Protein AF-X1VPE3-F1 (afdb_monomer_lite)

Foldseek 3Di:
DADAFAFDPVLLVVLLVVLVPDDDDPVLQVVLQVVLVVVCVRYVDDSSSSSSLLVQLQVVLCVVVVHHPVCLVVDDPVVVVVSVVSSVVSSVVVVVVRGD

Radius of gyration: 13.87 Å; chains: 1; bounding box: 35×26×34 Å

Structure (mmCIF, N/CA/C/O backbone):
data_AF-X1VPE3-F1
#
_entry.id   AF-X1VPE3-F1
#
loop_
_atom_site.group_PDB
_atom_site.id
_atom_site.type_symbol
_atom_site.label_atom_id
_atom_site.label_alt_id
_atom_site.label_comp_id
_atom_site.label_asym_id
_atom_site.label_entity_id
_atom_site.label_seq_id
_atom_site.pdbx_PDB_ins_code
_atom_site.Cartn_x
_atom_site.Cartn_y
_atom_site.Cartn_z
_atom_site.occupancy
_atom_site.B_iso_or_equiv
_atom_site.auth_seq_id
_atom_site.auth_comp_id
_atom_site.auth_asym_id
_atom_site.auth_atom_id
_atom_site.pdbx_PDB_model_num
ATOM 1 N N . MET A 1 1 ? 3.963 -14.770 17.189 1.00 39.03 1 MET A N 1
ATOM 2 C CA . MET A 1 1 ? 3.304 -13.828 18.118 1.00 39.03 1 MET A CA 1
ATOM 3 C C . MET A 1 1 ? 2.565 -12.808 17.276 1.00 39.03 1 MET A C 1
ATOM 5 O O . MET A 1 1 ? 3.209 -11.972 16.659 1.00 39.03 1 MET A O 1
ATOM 9 N N . THR A 1 2 ? 1.246 -12.923 17.169 1.00 45.84 2 THR A N 1
ATOM 10 C CA . THR A 1 2 ? 0.403 -11.915 16.519 1.00 45.84 2 THR A CA 1
ATOM 11 C C . THR A 1 2 ? 0.211 -10.769 17.505 1.00 45.84 2 THR A C 1
ATOM 13 O O . THR A 1 2 ? -0.361 -10.957 18.576 1.00 45.84 2 THR A O 1
ATOM 16 N N . TYR A 1 3 ? 0.736 -9.590 17.180 1.00 52.50 3 TYR A N 1
ATOM 17 C CA . TYR A 1 3 ? 0.485 -8.390 17.971 1.00 52.50 3 TYR A CA 1
ATOM 18 C C . TYR A 1 3 ? -0.948 -7.926 17.690 1.00 52.50 3 TYR A C 1
ATOM 20 O O . TYR A 1 3 ? -1.266 -7.546 16.563 1.00 52.50 3 TYR A O 1
ATOM 28 N N . ALA A 1 4 ? -1.819 -7.992 18.698 1.00 60.25 4 ALA A N 1
ATOM 29 C CA . ALA A 1 4 ? -3.153 -7.411 18.620 1.00 60.25 4 ALA A CA 1
ATOM 30 C C . ALA A 1 4 ? -3.019 -5.889 18.767 1.00 60.25 4 ALA A C 1
ATOM 32 O O . ALA A 1 4 ? -2.759 -5.376 19.853 1.00 60.25 4 ALA A O 1
ATOM 33 N N . LEU A 1 5 ? -3.110 -5.179 17.646 1.00 68.19 5 LEU A N 1
ATOM 34 C CA . LEU A 1 5 ? -3.126 -3.720 17.616 1.00 68.19 5 LEU A CA 1
ATOM 35 C C . LEU A 1 5 ? -4.561 -3.228 17.858 1.00 68.19 5 LEU A C 1
ATOM 37 O O . LEU A 1 5 ? -5.501 -3.733 17.242 1.00 68.19 5 LEU A O 1
ATOM 41 N N . ASN A 1 6 ? -4.731 -2.236 18.736 1.00 76.75 6 ASN A N 1
AT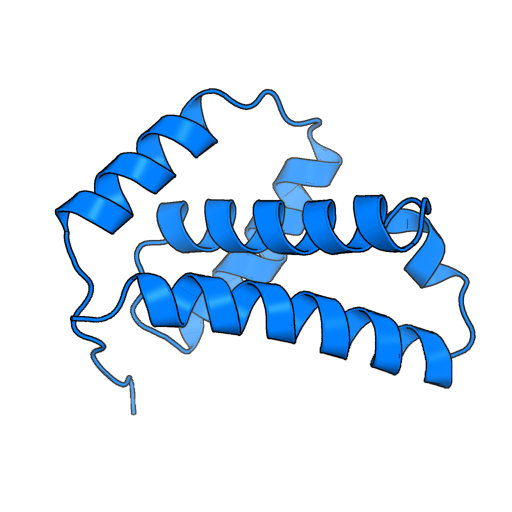OM 42 C CA . ASN A 1 6 ? -6.027 -1.602 18.982 1.00 76.75 6 ASN A CA 1
ATOM 43 C C . ASN A 1 6 ? -6.294 -0.535 17.918 1.00 76.75 6 ASN A C 1
ATOM 45 O O . ASN A 1 6 ? -5.773 0.579 17.991 1.00 76.75 6 ASN A O 1
ATOM 49 N N . PHE A 1 7 ? -7.104 -0.891 16.924 1.00 78.50 7 PHE A N 1
ATOM 50 C CA . PHE A 1 7 ? -7.520 0.031 15.872 1.00 78.50 7 PHE A CA 1
ATOM 51 C C . PHE A 1 7 ? -8.783 0.801 16.245 1.00 78.50 7 PHE A C 1
ATOM 53 O O . PHE A 1 7 ? -9.749 0.218 16.747 1.00 78.50 7 PHE A O 1
ATOM 60 N N . ASN A 1 8 ? -8.804 2.086 15.895 1.00 83.31 8 ASN A N 1
ATOM 61 C CA . ASN A 1 8 ? -10.005 2.901 15.945 1.00 83.31 8 ASN A CA 1
ATOM 62 C C . ASN A 1 8 ? -11.012 2.393 14.897 1.00 83.31 8 ASN A C 1
ATOM 64 O O . ASN A 1 8 ? -10.772 2.450 13.687 1.00 83.31 8 ASN A O 1
ATOM 68 N N . LYS A 1 9 ? -12.152 1.876 15.365 1.00 83.50 9 LYS A N 1
ATOM 69 C CA . LYS A 1 9 ? -13.178 1.270 14.504 1.00 83.50 9 LYS A CA 1
ATOM 70 C C . LYS A 1 9 ? -13.799 2.261 13.522 1.00 83.50 9 LYS A C 1
ATOM 72 O O . LYS A 1 9 ? -14.095 1.865 12.393 1.00 83.50 9 LYS A O 1
ATOM 77 N N . ASP A 1 10 ? -13.972 3.516 13.917 1.00 84.81 10 ASP A N 1
ATOM 78 C CA . ASP A 1 10 ? -14.625 4.526 13.082 1.00 84.81 10 ASP A CA 1
ATOM 79 C C . ASP A 1 10 ? -13.710 4.940 11.927 1.00 84.81 10 ASP A C 1
ATOM 81 O O . ASP A 1 10 ? -14.137 4.987 10.771 1.00 84.81 10 ASP A O 1
ATOM 85 N N . GLU A 1 11 ? -12.418 5.128 12.210 1.00 83.94 11 GLU A N 1
ATOM 86 C CA . GLU A 1 11 ? -11.419 5.420 11.178 1.00 83.94 11 GLU A CA 1
ATOM 87 C C . GLU A 1 11 ? -11.260 4.265 10.189 1.00 83.94 11 GLU A C 1
ATOM 89 O O . GLU A 1 11 ? -11.245 4.477 8.973 1.00 83.94 11 GLU A O 1
ATOM 94 N N . ILE A 1 12 ? -11.204 3.029 10.693 1.00 84.12 12 ILE A N 1
ATOM 95 C CA . ILE A 1 12 ? -11.161 1.832 9.851 1.00 84.12 12 ILE A CA 1
ATOM 96 C C . ILE A 1 12 ? -12.387 1.773 8.937 1.00 84.12 12 ILE A C 1
ATOM 98 O O . ILE A 1 12 ? -12.243 1.542 7.737 1.00 84.12 12 ILE A O 1
ATOM 102 N N . THR A 1 13 ? -13.581 2.005 9.483 1.00 85.06 13 THR A N 1
ATOM 103 C CA . THR A 1 13 ? -14.839 1.939 8.728 1.00 85.06 13 THR A CA 1
ATOM 104 C C . THR A 1 13 ? -14.891 3.002 7.633 1.00 85.06 13 THR A C 1
ATOM 106 O O . THR A 1 13 ? -15.213 2.690 6.486 1.00 85.06 13 THR A O 1
ATOM 109 N N . SER A 1 14 ? -14.505 4.238 7.949 1.00 85.25 14 SER A N 1
ATOM 110 C CA . SER A 1 14 ? -14.444 5.337 6.980 1.00 85.25 14 SER A CA 1
ATOM 111 C C . SER A 1 14 ? -13.539 4.994 5.788 1.00 85.25 14 SER A C 1
ATOM 113 O O . SER A 1 14 ? -13.948 5.049 4.627 1.00 85.25 14 SER A O 1
ATOM 115 N N . ILE A 1 15 ? -12.335 4.493 6.071 1.00 83.88 15 ILE A N 1
ATOM 116 C CA . ILE A 1 15 ? -11.341 4.141 5.049 1.00 83.88 15 ILE A CA 1
ATOM 117 C C . ILE A 1 15 ? -11.799 2.976 4.161 1.00 83.88 15 ILE A C 1
ATOM 119 O O . ILE A 1 15 ? -11.448 2.909 2.977 1.00 83.88 15 ILE A O 1
ATOM 123 N N . GLN A 1 16 ? -12.560 2.041 4.726 1.00 83.31 16 GLN A N 1
ATOM 124 C CA . GLN A 1 16 ? -13.148 0.928 3.986 1.00 83.31 16 GLN A CA 1
ATOM 125 C C . GLN A 1 16 ? -14.226 1.396 3.002 1.00 83.31 16 GLN A C 1
ATOM 127 O O . GLN A 1 16 ? -14.244 0.929 1.861 1.00 83.31 16 GLN A O 1
ATOM 132 N N . ILE A 1 17 ? -15.082 2.335 3.419 1.00 84.25 17 ILE A N 1
ATOM 133 C CA . ILE A 1 17 ? -16.117 2.935 2.565 1.00 84.25 17 ILE A CA 1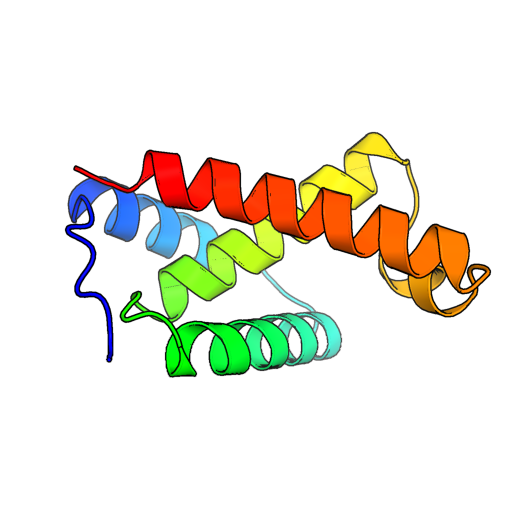
ATOM 134 C C . ILE A 1 17 ? -15.475 3.668 1.385 1.00 84.25 17 ILE A C 1
ATOM 136 O O . ILE A 1 17 ? -15.905 3.484 0.245 1.00 84.25 17 ILE A O 1
ATOM 140 N N . ASP A 1 18 ? -14.422 4.447 1.636 1.00 82.94 18 ASP A N 1
ATOM 141 C CA . ASP A 1 18 ? -13.708 5.164 0.578 1.00 82.94 18 ASP A CA 1
ATOM 142 C C . ASP A 1 18 ? -13.092 4.207 -0.443 1.00 82.94 18 ASP A C 1
ATOM 144 O O . ASP A 1 18 ? -13.237 4.403 -1.648 1.00 82.94 18 ASP A O 1
ATOM 148 N N . TYR A 1 19 ? -12.459 3.126 0.022 1.00 83.50 19 TYR A N 1
ATOM 149 C CA . TYR A 1 19 ? -11.866 2.126 -0.865 1.00 83.50 19 TYR A CA 1
ATOM 150 C C . TYR A 1 19 ? -12.907 1.407 -1.731 1.00 83.50 19 TYR A C 1
ATOM 152 O O . TYR A 1 19 ? -12.651 1.147 -2.906 1.00 83.50 19 TYR A O 1
ATOM 160 N N . ALA A 1 20 ? -14.090 1.114 -1.181 1.00 82.88 20 ALA A N 1
ATOM 161 C CA . ALA A 1 20 ? -15.164 0.431 -1.903 1.00 82.88 20 ALA A CA 1
ATOM 162 C C . ALA A 1 20 ? -15.699 1.227 -3.108 1.00 82.88 20 ALA A C 1
ATOM 164 O O . ALA A 1 20 ? -16.309 0.647 -4.002 1.00 82.88 20 ALA A O 1
ATOM 165 N N . ARG A 1 21 ? -15.462 2.543 -3.151 1.00 85.38 21 ARG A N 1
ATOM 166 C CA . ARG A 1 21 ? -15.895 3.432 -4.241 1.00 85.38 21 ARG A CA 1
ATOM 167 C C . ARG A 1 21 ? -14.902 3.502 -5.404 1.00 85.38 21 ARG A C 1
ATOM 169 O O . ARG A 1 21 ? -15.185 4.157 -6.405 1.00 85.38 21 ARG A O 1
ATOM 176 N N . ILE A 1 22 ? -13.737 2.869 -5.282 1.00 83.75 22 ILE A N 1
ATOM 177 C CA . ILE A 1 22 ? -12.662 2.965 -6.271 1.00 83.75 22 ILE A CA 1
ATOM 178 C C . ILE A 1 22 ? -12.801 1.850 -7.307 1.00 83.75 22 ILE A C 1
ATOM 180 O O . ILE A 1 22 ? -12.809 0.665 -6.975 1.00 83.75 22 ILE A O 1
ATOM 184 N N . ASN A 1 23 ? -12.837 2.231 -8.584 1.00 85.88 23 ASN A N 1
ATOM 185 C CA . ASN A 1 23 ? -12.820 1.285 -9.696 1.00 85.88 23 ASN A CA 1
ATOM 186 C C . ASN A 1 23 ? -11.378 0.920 -10.064 1.00 85.88 23 ASN A C 1
ATOM 188 O O . ASN A 1 23 ? -10.650 1.718 -10.654 1.00 85.88 23 ASN A O 1
ATOM 192 N N . PHE A 1 24 ? -10.976 -0.305 -9.726 1.00 82.81 24 PHE A N 1
ATOM 193 C CA . PHE A 1 24 ? -9.654 -0.843 -10.043 1.00 82.81 24 PHE A CA 1
ATOM 194 C C . PHE A 1 24 ? -9.652 -1.623 -11.353 1.00 82.81 24 PHE A C 1
ATOM 196 O O . PHE A 1 24 ? -10.585 -2.373 -11.646 1.00 82.81 24 PHE A O 1
ATOM 203 N N . LYS A 1 25 ? -8.539 -1.547 -12.086 1.00 86.25 25 LYS A N 1
ATOM 204 C CA . LYS A 1 25 ? -8.241 -2.549 -13.114 1.00 86.25 25 LYS A CA 1
ATOM 205 C C . LYS A 1 25 ? -7.934 -3.907 -12.457 1.00 86.25 25 LYS A C 1
ATOM 207 O O . LYS A 1 25 ? -7.401 -3.929 -11.339 1.00 86.25 25 LYS A O 1
ATOM 212 N N . PRO A 1 26 ? -8.210 -5.042 -13.124 1.00 84.94 26 PRO A N 1
ATOM 213 C CA . PRO A 1 26 ? -7.969 -6.372 -12.559 1.00 84.94 26 PRO A CA 1
ATOM 214 C C . PRO A 1 26 ? -6.530 -6.591 -12.070 1.00 84.94 26 PRO A C 1
ATOM 216 O O . PRO A 1 26 ? -6.315 -7.187 -11.013 1.00 84.94 26 PRO A O 1
ATOM 219 N N . GLU A 1 27 ? -5.537 -6.069 -12.791 1.00 81.12 27 GLU A N 1
ATOM 220 C CA . GLU A 1 27 ? -4.121 -6.226 -12.447 1.00 81.12 27 GLU A CA 1
ATOM 221 C C . GLU A 1 27 ? -3.759 -5.444 -11.178 1.00 81.12 27 GLU A C 1
ATOM 223 O O . GLU A 1 27 ? -3.042 -5.951 -10.312 1.00 81.12 27 GLU A O 1
ATOM 228 N N . GLN A 1 28 ? -4.312 -4.236 -11.028 1.00 81.69 28 GLN A N 1
ATOM 229 C CA . GLN A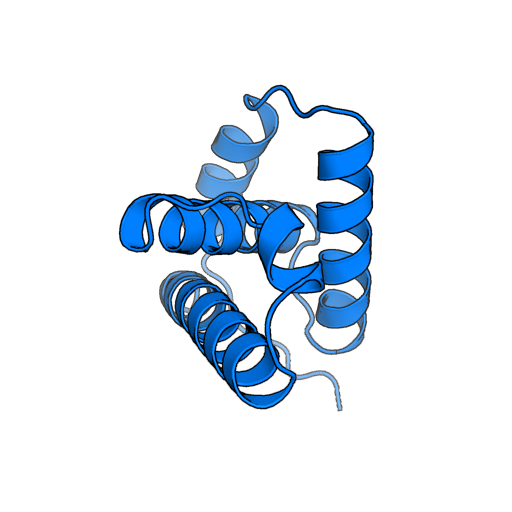 1 28 ? -4.137 -3.410 -9.829 1.00 81.69 28 GLN A CA 1
ATOM 230 C C . GLN A 1 28 ? -4.743 -4.102 -8.609 1.00 81.69 28 GLN A C 1
ATOM 232 O O . GLN A 1 28 ? -4.111 -4.184 -7.556 1.00 81.69 28 GLN A O 1
ATOM 237 N N . LEU A 1 29 ? -5.946 -4.661 -8.764 1.00 86.88 29 LEU A N 1
ATOM 238 C CA . LEU A 1 29 ? -6.618 -5.386 -7.694 1.00 86.88 29 LEU A CA 1
ATOM 239 C C . LEU A 1 29 ? -5.826 -6.630 -7.269 1.00 86.88 29 LEU A C 1
ATOM 241 O O . LEU A 1 29 ? -5.713 -6.903 -6.074 1.00 86.88 29 LEU A O 1
ATOM 245 N N . LYS A 1 30 ? -5.243 -7.363 -8.227 1.00 87.25 30 LYS A N 1
ATOM 246 C CA . LYS A 1 30 ? -4.394 -8.531 -7.949 1.00 87.25 30 LYS A CA 1
ATOM 247 C C . LYS A 1 30 ? -3.151 -8.146 -7.143 1.00 87.25 30 LYS A C 1
ATOM 249 O O . LYS A 1 30 ? -2.849 -8.811 -6.154 1.00 87.25 30 LYS A O 1
ATOM 254 N N . LEU A 1 31 ? -2.470 -7.064 -7.526 1.00 84.94 31 LEU A N 1
ATOM 255 C CA . LEU A 1 31 ? -1.300 -6.554 -6.805 1.00 84.94 31 LEU A CA 1
ATOM 256 C C . LEU A 1 31 ? -1.656 -6.129 -5.374 1.00 84.94 31 LEU A C 1
ATOM 258 O O . LEU A 1 31 ? -1.000 -6.554 -4.423 1.00 84.94 31 LEU A O 1
ATOM 262 N N . ILE A 1 32 ? -2.717 -5.327 -5.220 1.00 87.06 32 ILE A N 1
ATOM 263 C CA . ILE A 1 32 ? -3.175 -4.841 -3.912 1.00 87.06 32 ILE A CA 1
ATOM 264 C C . ILE A 1 32 ? -3.510 -6.022 -2.999 1.00 87.06 32 ILE A C 1
ATOM 266 O O . ILE A 1 32 ? -3.054 -6.053 -1.856 1.00 87.06 32 ILE A O 1
ATOM 270 N N . ARG A 1 33 ? -4.254 -7.015 -3.503 1.00 88.38 33 ARG A N 1
ATOM 271 C CA . ARG A 1 33 ? -4.592 -8.229 -2.746 1.00 88.38 33 ARG A CA 1
ATOM 272 C C . ARG A 1 33 ? -3.347 -9.005 -2.327 1.00 88.38 33 ARG A C 1
ATOM 274 O O . ARG A 1 33 ? -3.237 -9.330 -1.155 1.00 88.38 33 ARG A O 1
ATOM 281 N N . GLY A 1 34 ? -2.394 -9.228 -3.235 1.00 86.75 34 GLY A N 1
ATOM 282 C CA . GLY A 1 34 ? -1.163 -9.964 -2.925 1.00 86.75 34 GLY A CA 1
ATOM 283 C C . GLY A 1 34 ? -0.353 -9.332 -1.789 1.00 86.75 34 GLY A C 1
ATOM 284 O O . GLY A 1 34 ? 0.020 -10.017 -0.842 1.00 86.75 34 GLY A O 1
ATOM 285 N N . ILE A 1 35 ? -0.140 -8.013 -1.837 1.00 85.06 35 ILE A N 1
ATOM 286 C CA . ILE A 1 35 ? 0.568 -7.285 -0.769 1.00 85.06 35 ILE A CA 1
ATOM 287 C C . ILE A 1 35 ? -0.227 -7.327 0.542 1.00 85.06 35 ILE A C 1
ATOM 289 O O . ILE A 1 35 ? 0.345 -7.519 1.612 1.00 85.06 35 ILE A O 1
ATOM 293 N N . THR A 1 36 ? -1.545 -7.147 0.458 1.00 87.38 36 THR A N 1
ATOM 294 C CA . THR A 1 36 ? -2.432 -7.143 1.626 1.00 87.38 36 THR A CA 1
ATOM 295 C C . THR A 1 36 ? -2.390 -8.481 2.356 1.00 87.38 36 THR A C 1
ATOM 297 O O . THR A 1 36 ? -2.184 -8.489 3.566 1.00 87.38 36 THR A O 1
ATOM 300 N N . SER A 1 37 ? -2.534 -9.601 1.640 1.00 87.88 37 SER A N 1
ATOM 301 C CA . SER A 1 37 ? -2.514 -10.940 2.238 1.00 87.88 37 SER A CA 1
ATOM 302 C C . SER A 1 37 ? -1.211 -11.198 2.997 1.00 87.88 37 SER A C 1
ATOM 304 O O . SER A 1 37 ? -1.264 -11.574 4.163 1.00 87.88 37 SER A O 1
ATOM 306 N N . LEU A 1 38 ? -0.060 -10.870 2.397 1.00 86.94 38 LEU A N 1
ATOM 307 C CA . LEU A 1 38 ? 1.253 -11.029 3.038 1.00 86.94 38 LEU A CA 1
ATOM 308 C C . LEU A 1 38 ? 1.378 -10.247 4.354 1.00 86.94 38 LEU A C 1
ATOM 310 O O . LEU A 1 38 ? 2.021 -10.706 5.294 1.00 86.94 38 LEU A O 1
ATOM 314 N N . ILE A 1 39 ? 0.786 -9.053 4.433 1.00 84.50 39 ILE A N 1
ATOM 315 C CA . ILE A 1 39 ? 0.849 -8.223 5.643 1.00 84.50 39 ILE A CA 1
ATOM 316 C C . ILE A 1 39 ? -0.158 -8.706 6.691 1.00 84.50 39 ILE A C 1
ATOM 318 O O . ILE A 1 39 ? 0.183 -8.785 7.871 1.00 84.50 39 ILE A O 1
ATOM 322 N N . CYS A 1 40 ? -1.379 -9.050 6.278 1.00 86.50 40 CYS A N 1
ATOM 323 C CA . CYS A 1 40 ? -2.429 -9.539 7.174 1.00 86.50 40 CYS A CA 1
ATOM 324 C C . CYS A 1 40 ? -2.088 -10.898 7.812 1.00 86.50 40 CYS A C 1
ATOM 326 O O . CYS A 1 40 ? -2.574 -11.187 8.901 1.00 86.50 40 CYS A O 1
ATOM 328 N N . GLU A 1 41 ? -1.218 -11.704 7.195 1.00 87.38 41 GLU A N 1
ATOM 329 C CA . GLU A 1 41 ? -0.642 -12.904 7.826 1.00 87.38 41 GLU A CA 1
ATOM 330 C C . GLU A 1 41 ? 0.224 -12.577 9.054 1.00 87.38 41 GLU A C 1
ATOM 332 O O . GLU A 1 41 ? 0.337 -13.385 9.975 1.00 87.38 41 GLU A O 1
ATOM 337 N N . GLN A 1 42 ? 0.839 -11.393 9.082 1.00 83.19 42 GLN A N 1
ATOM 338 C CA . GLN A 1 42 ? 1.778 -10.979 10.128 1.00 83.19 42 GLN A CA 1
ATOM 339 C C . GLN A 1 42 ? 1.131 -10.062 11.170 1.00 83.19 42 GLN A C 1
ATOM 341 O O . GLN A 1 42 ? 1.545 -10.035 12.332 1.00 83.19 42 GLN A O 1
ATOM 346 N N . ILE A 1 43 ? 0.127 -9.285 10.759 1.00 79.12 43 ILE A N 1
ATOM 347 C CA . ILE A 1 43 ? -0.514 -8.262 11.581 1.00 79.12 43 ILE A CA 1
ATOM 348 C C . ILE A 1 43 ? -2.028 -8.442 11.512 1.00 79.12 43 ILE A C 1
ATOM 350 O O . ILE A 1 43 ? -2.616 -8.415 10.433 1.00 79.12 43 ILE A O 1
ATOM 354 N N . ALA A 1 44 ? -2.669 -8.556 12.676 1.00 82.00 44 ALA A N 1
ATOM 355 C CA . ALA A 1 44 ? -4.120 -8.653 12.790 1.00 82.00 44 ALA A CA 1
ATOM 356 C C . ALA A 1 44 ? -4.788 -7.299 12.472 1.00 82.00 44 ALA A C 1
ATOM 358 O O . ALA A 1 44 ? -5.136 -6.532 13.365 1.00 82.00 44 ALA A O 1
ATOM 359 N N . ILE A 1 45 ? -4.930 -7.002 11.179 1.00 81.56 45 ILE A N 1
ATOM 360 C CA . ILE A 1 45 ? -5.597 -5.821 10.618 1.00 81.56 45 ILE A CA 1
ATOM 361 C C . ILE A 1 45 ? -6.753 -6.284 9.725 1.00 81.56 45 ILE A C 1
ATOM 363 O O . ILE A 1 45 ? -6.571 -7.233 8.956 1.00 81.56 45 ILE A O 1
ATOM 367 N N . PRO A 1 46 ? -7.915 -5.602 9.744 1.00 85.44 46 PRO A N 1
ATOM 368 C CA . PRO A 1 46 ? -8.983 -5.855 8.784 1.00 85.44 46 PRO A CA 1
ATOM 369 C C . PRO A 1 46 ? -8.484 -5.744 7.339 1.00 85.44 46 PRO A C 1
ATOM 371 O O . PRO A 1 46 ? -7.990 -4.696 6.919 1.00 85.44 46 PRO A O 1
ATOM 374 N N . GLU A 1 47 ? -8.661 -6.808 6.557 1.00 86.38 47 GLU A N 1
ATOM 375 C CA . GLU A 1 47 ? -8.088 -6.926 5.211 1.00 86.38 47 GLU A CA 1
ATOM 376 C C . GLU A 1 47 ? -8.440 -5.730 4.311 1.00 86.38 47 GLU A C 1
ATOM 378 O O . GLU A 1 47 ? -7.592 -5.198 3.602 1.00 86.38 47 GLU A O 1
ATOM 383 N N . LEU A 1 48 ? -9.679 -5.240 4.381 1.00 85.12 48 LEU A N 1
ATOM 384 C CA . LEU A 1 48 ? -10.131 -4.108 3.574 1.00 85.12 48 LEU A CA 1
ATOM 385 C C . LEU A 1 48 ? -9.421 -2.789 3.938 1.00 85.12 48 LEU A C 1
ATOM 387 O O . LEU A 1 48 ? -9.109 -1.994 3.051 1.00 85.12 48 LEU A O 1
ATOM 391 N N . ALA A 1 49 ? -9.094 -2.579 5.218 1.00 85.12 49 ALA A N 1
ATOM 392 C CA . ALA A 1 49 ? -8.306 -1.425 5.652 1.00 85.12 49 ALA A CA 1
ATOM 393 C C . ALA A 1 49 ? -6.855 -1.520 5.161 1.00 85.12 49 ALA A C 1
ATOM 395 O O . ALA A 1 49 ? -6.269 -0.520 4.731 1.00 85.12 49 ALA A O 1
ATOM 396 N N . MET A 1 50 ? -6.293 -2.731 5.149 1.00 90.62 50 MET A N 1
ATOM 397 C CA . MET A 1 50 ? -4.968 -2.969 4.587 1.00 90.62 50 MET A CA 1
ATOM 398 C C . MET A 1 50 ? -4.964 -2.763 3.065 1.00 90.62 50 MET A C 1
ATOM 400 O O . MET A 1 50 ? -4.099 -2.050 2.569 1.00 90.62 50 MET A O 1
ATOM 404 N N . ARG A 1 51 ? -5.982 -3.235 2.330 1.00 89.69 51 ARG A N 1
ATOM 405 C CA . ARG A 1 51 ? -6.120 -2.976 0.882 1.00 89.69 51 ARG A CA 1
ATOM 406 C C . ARG A 1 51 ? -6.161 -1.481 0.571 1.00 89.69 51 ARG A C 1
ATOM 408 O O . ARG A 1 51 ? -5.463 -1.024 -0.335 1.00 89.69 51 ARG A O 1
ATOM 415 N N . SER A 1 52 ? -6.924 -0.715 1.353 1.00 88.50 52 SER A N 1
ATOM 416 C CA . SER A 1 52 ? -6.977 0.745 1.227 1.00 88.50 52 SER A CA 1
ATOM 417 C C . SER A 1 52 ? -5.624 1.397 1.506 1.00 88.50 52 SER A C 1
ATOM 419 O O . SER A 1 52 ? -5.167 2.254 0.751 1.00 88.50 52 SER A O 1
ATOM 421 N N . THR A 1 53 ? -4.923 0.936 2.542 1.00 92.06 53 THR A N 1
ATOM 422 C CA . THR A 1 53 ? -3.593 1.443 2.895 1.00 92.06 53 THR A CA 1
ATOM 423 C C . THR A 1 53 ? -2.553 1.118 1.822 1.00 92.06 53 THR A C 1
ATOM 425 O O . THR A 1 53 ? -1.760 1.986 1.453 1.00 92.06 53 THR A O 1
ATOM 428 N N . THR A 1 54 ? -2.568 -0.095 1.269 1.00 92.00 54 THR A N 1
ATOM 429 C CA . THR A 1 54 ? -1.703 -0.488 0.153 1.00 92.00 54 THR A CA 1
ATOM 430 C C . THR A 1 54 ? -1.954 0.393 -1.063 1.00 92.00 54 THR A C 1
ATOM 432 O O . THR A 1 54 ? -1.000 0.922 -1.632 1.00 92.00 54 THR A O 1
ATOM 435 N N . TRP A 1 55 ? -3.220 0.606 -1.431 1.00 91.81 55 TRP A N 1
ATOM 436 C CA . TRP A 1 55 ? -3.567 1.486 -2.544 1.00 91.81 55 TRP A CA 1
ATOM 437 C C . TRP A 1 55 ? -3.087 2.922 -2.323 1.00 91.81 55 TRP A C 1
ATOM 439 O O . TRP A 1 55 ? -2.389 3.473 -3.171 1.00 91.81 55 TRP A O 1
ATOM 449 N N . PHE A 1 56 ? -3.398 3.497 -1.159 1.00 93.44 56 PHE A N 1
ATOM 450 C CA . PHE A 1 56 ? -2.955 4.837 -0.779 1.00 93.44 56 PHE A CA 1
ATOM 451 C C . PHE A 1 56 ? -1.437 4.988 -0.903 1.00 93.44 56 PHE A C 1
ATOM 453 O O . PHE A 1 56 ? -0.955 5.933 -1.513 1.00 93.44 56 PHE A O 1
ATOM 460 N N . SER A 1 57 ? -0.678 4.026 -0.379 1.00 94.62 57 SER A N 1
ATOM 461 C CA . SER A 1 57 ? 0.788 4.083 -0.377 1.00 94.62 57 SER A CA 1
ATOM 462 C C . SER A 1 57 ? 1.379 4.061 -1.785 1.00 94.62 57 SER A C 1
ATOM 464 O O . SER A 1 57 ? 2.346 4.771 -2.060 1.00 94.62 57 SER A O 1
ATOM 466 N N . LEU A 1 58 ? 0.798 3.251 -2.676 1.00 92.75 58 LEU A N 1
ATOM 467 C CA . LEU A 1 58 ? 1.189 3.207 -4.084 1.00 92.75 58 LEU A CA 1
ATOM 468 C C . LEU A 1 58 ? 0.859 4.532 -4.778 1.00 92.75 58 LEU A C 1
ATOM 470 O O . LEU A 1 58 ? 1.691 5.055 -5.513 1.00 92.75 58 LEU A O 1
ATOM 474 N N . ASN A 1 59 ? -0.317 5.105 -4.521 1.00 93.06 59 ASN A N 1
ATOM 475 C CA . ASN A 1 59 ? -0.710 6.390 -5.097 1.00 93.06 59 ASN A CA 1
ATOM 476 C C . ASN A 1 59 ? 0.158 7.556 -4.643 1.00 93.06 59 ASN A C 1
ATOM 478 O O . ASN A 1 59 ? 0.644 8.292 -5.495 1.00 93.06 59 ASN A O 1
ATOM 482 N N . GLU A 1 60 ? 0.395 7.701 -3.341 1.00 95.19 60 GLU A N 1
ATOM 483 C CA . GLU A 1 60 ? 1.245 8.768 -2.801 1.00 95.19 60 GLU A CA 1
ATOM 484 C C . GLU A 1 60 ? 2.645 8.726 -3.414 1.00 95.19 60 GLU A C 1
ATOM 486 O O . GLU A 1 60 ? 3.203 9.755 -3.795 1.00 95.19 60 GLU A O 1
ATOM 491 N N . TRP A 1 61 ? 3.205 7.523 -3.567 1.00 96.38 61 TRP A N 1
ATOM 492 C CA . TRP A 1 61 ? 4.499 7.360 -4.213 1.00 96.38 61 TRP A CA 1
ATOM 493 C C . TRP A 1 61 ? 4.458 7.777 -5.689 1.00 96.38 61 TRP A C 1
ATOM 495 O O . TRP A 1 61 ? 5.303 8.563 -6.116 1.00 96.38 61 TRP A O 1
ATOM 505 N N . GLN A 1 62 ? 3.459 7.320 -6.451 1.00 95.00 62 GLN A N 1
ATOM 506 C CA . GLN A 1 62 ? 3.319 7.681 -7.867 1.00 95.00 62 GLN A CA 1
ATOM 507 C C . GLN A 1 62 ? 3.131 9.189 -8.061 1.00 95.00 62 GLN A C 1
ATOM 509 O O . GLN A 1 62 ? 3.747 9.770 -8.949 1.00 95.00 62 GLN A O 1
ATOM 514 N N . MET A 1 63 ? 2.329 9.838 -7.211 1.00 95.44 63 MET A N 1
ATOM 515 C CA . MET A 1 63 ? 2.110 11.286 -7.251 1.00 95.44 63 MET A CA 1
ATOM 516 C C . MET A 1 63 ? 3.383 12.064 -6.917 1.00 95.44 63 MET A C 1
ATOM 518 O O . MET A 1 63 ? 3.704 13.035 -7.595 1.00 95.44 63 MET A O 1
ATOM 522 N N . LYS A 1 64 ? 4.133 11.628 -5.897 1.00 96.81 64 LYS A N 1
ATOM 523 C CA . LYS A 1 64 ? 5.375 12.288 -5.475 1.00 96.81 64 LYS A CA 1
ATOM 524 C C . LYS A 1 64 ? 6.479 12.200 -6.530 1.00 96.81 64 LYS A C 1
ATOM 526 O O . LYS A 1 64 ? 7.230 13.156 -6.696 1.00 96.81 64 LYS A O 1
ATOM 531 N N . HIS A 1 65 ? 6.601 11.058 -7.203 1.00 95.31 65 HIS A N 1
ATOM 532 C CA . HIS A 1 65 ? 7.669 10.809 -8.179 1.00 95.31 6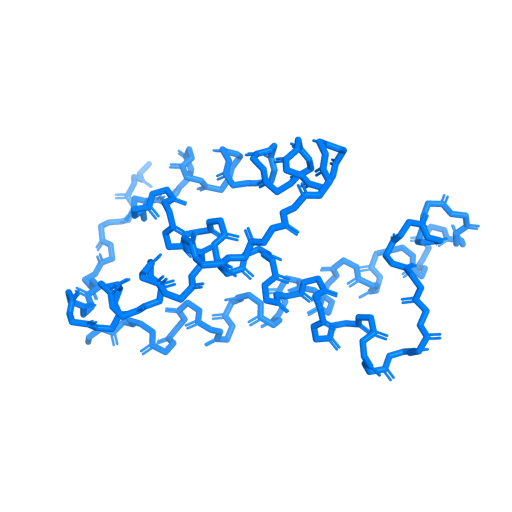5 HIS A CA 1
ATOM 533 C C . HIS A 1 65 ? 7.240 11.062 -9.628 1.00 95.31 65 HIS A C 1
ATOM 535 O O . HIS A 1 65 ? 8.086 11.040 -10.514 1.00 95.31 65 HIS A O 1
ATOM 541 N N . ASN A 1 66 ? 5.951 11.327 -9.867 1.00 94.19 66 ASN A N 1
ATOM 542 C CA . ASN A 1 66 ? 5.346 11.473 -11.194 1.00 94.19 66 ASN A CA 1
ATOM 543 C C . ASN A 1 66 ? 5.675 10.298 -12.137 1.00 94.19 66 ASN A C 1
ATOM 545 O O . ASN A 1 66 ? 5.963 10.480 -13.318 1.00 94.19 66 ASN A O 1
ATOM 549 N N . VAL A 1 67 ? 5.672 9.084 -11.583 1.00 92.81 67 VAL A N 1
ATOM 550 C CA . VAL A 1 67 ? 6.076 7.843 -12.256 1.00 92.81 67 VAL A CA 1
ATOM 551 C C . VAL A 1 67 ? 5.095 6.735 -11.890 1.00 92.81 67 VAL A C 1
ATOM 553 O O . VAL A 1 67 ? 4.641 6.651 -10.750 1.00 92.81 67 VAL A O 1
ATOM 556 N N . SER A 1 68 ? 4.776 5.860 -12.845 1.00 90.75 68 SER A N 1
ATOM 557 C CA . SER A 1 68 ? 3.939 4.682 -12.598 1.00 90.75 68 SER A CA 1
ATOM 558 C C . SER A 1 68 ? 4.650 3.677 -11.691 1.00 90.75 68 SER A C 1
ATOM 560 O O . SER A 1 68 ? 5.811 3.335 -11.908 1.00 90.75 68 SER A O 1
ATOM 562 N N . ALA A 1 69 ? 3.938 3.106 -10.717 1.00 87.44 69 ALA A N 1
ATOM 563 C CA . ALA A 1 69 ? 4.494 2.075 -9.836 1.00 87.44 69 ALA A CA 1
ATOM 564 C C . ALA A 1 69 ? 4.948 0.822 -10.613 1.00 87.44 69 ALA A C 1
ATOM 566 O O . ALA A 1 69 ? 5.813 0.084 -10.144 1.00 87.44 69 ALA A O 1
ATOM 567 N N . ALA A 1 70 ? 4.405 0.594 -11.815 1.00 88.12 70 ALA A N 1
ATOM 568 C CA . ALA A 1 70 ? 4.843 -0.488 -12.695 1.00 88.12 70 ALA A CA 1
ATOM 569 C C . ALA A 1 70 ? 6.290 -0.302 -13.189 1.00 88.12 70 ALA A C 1
ATOM 571 O O . ALA A 1 70 ? 6.991 -1.286 -13.414 1.00 88.12 70 ALA A O 1
ATOM 572 N N . GLU A 1 71 ? 6.767 0.940 -13.312 1.00 89.69 71 GLU A N 1
ATOM 573 C CA . GLU A 1 71 ? 8.118 1.238 -13.801 1.00 89.69 71 GLU A CA 1
ATOM 574 C C . GLU A 1 71 ? 9.208 0.908 -12.779 1.00 89.69 71 GLU A C 1
ATOM 576 O O . GLU A 1 71 ? 10.351 0.664 -13.166 1.00 89.69 71 GLU A O 1
ATOM 581 N N . ILE A 1 72 ? 8.853 0.773 -11.493 1.00 91.50 72 ILE A N 1
ATOM 582 C CA . ILE A 1 72 ? 9.776 0.327 -10.438 1.00 91.50 72 ILE A CA 1
ATOM 583 C C . ILE A 1 72 ? 10.427 -1.008 -10.826 1.00 91.50 72 ILE A C 1
ATOM 585 O O . ILE A 1 72 ? 11.601 -1.235 -10.533 1.00 91.50 72 ILE A O 1
ATOM 589 N N . ALA A 1 73 ? 9.711 -1.889 -11.535 1.00 89.12 73 ALA A N 1
ATOM 590 C CA . ALA A 1 73 ? 10.240 -3.171 -12.001 1.00 89.12 73 ALA A CA 1
ATOM 591 C C . ALA A 1 73 ? 11.481 -3.030 -12.905 1.00 89.12 73 ALA A C 1
ATOM 593 O O . ALA A 1 73 ? 12.307 -3.944 -12.943 1.00 89.12 73 ALA A O 1
ATOM 594 N N . ASN A 1 74 ? 11.658 -1.879 -13.553 1.00 94.56 74 ASN A N 1
ATOM 595 C CA . ASN A 1 74 ? 12.767 -1.596 -14.462 1.00 94.56 74 ASN A CA 1
ATOM 596 C C . ASN A 1 74 ? 13.916 -0.828 -13.792 1.00 94.56 74 ASN A C 1
ATOM 598 O O . ASN A 1 74 ? 14.974 -0.667 -14.392 1.00 94.56 74 ASN A O 1
ATOM 602 N N . PHE A 1 75 ? 13.745 -0.372 -12.548 1.00 94.12 75 PHE A N 1
ATOM 603 C CA . PHE A 1 75 ? 14.789 0.366 -11.838 1.00 94.12 75 PHE A CA 1
ATOM 604 C C . PHE A 1 75 ? 15.97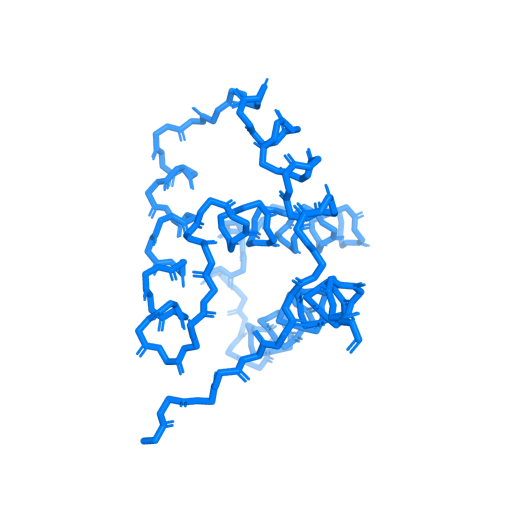8 -0.535 -11.453 1.00 94.12 75 PHE A C 1
ATOM 606 O O . PHE A 1 75 ? 15.811 -1.749 -11.251 1.00 94.12 75 PHE A O 1
ATOM 613 N N . PRO A 1 76 ? 17.179 0.046 -11.267 1.00 96.75 76 PRO A N 1
ATOM 614 C CA . PRO A 1 76 ? 18.281 -0.631 -10.595 1.00 96.75 76 PRO A CA 1
ATOM 615 C C . PRO A 1 76 ? 17.856 -1.153 -9.217 1.00 96.75 76 PRO A C 1
ATOM 617 O O . PRO A 1 76 ? 17.007 -0.562 -8.545 1.00 96.75 76 PRO A O 1
ATOM 620 N N . ILE A 1 77 ? 18.465 -2.250 -8.758 1.00 94.00 77 ILE A N 1
ATOM 621 C CA . ILE A 1 77 ? 18.079 -2.899 -7.492 1.00 94.00 77 ILE A CA 1
ATOM 622 C C . ILE A 1 77 ? 18.139 -1.948 -6.287 1.00 94.00 77 ILE A C 1
ATOM 624 O O . ILE A 1 77 ? 17.259 -1.981 -5.429 1.00 94.00 77 ILE A O 1
ATOM 628 N N . SER A 1 78 ? 19.124 -1.047 -6.249 1.00 96.00 78 SER A N 1
ATOM 629 C CA . SER A 1 78 ? 19.246 -0.027 -5.205 1.00 96.00 78 SER A CA 1
ATOM 630 C C . SER A 1 78 ? 18.034 0.898 -5.154 1.00 96.00 78 SER A C 1
ATOM 632 O O . SER A 1 78 ? 17.546 1.221 -4.073 1.00 96.00 78 SER A O 1
ATOM 634 N N . ASP A 1 79 ? 17.525 1.305 -6.313 1.00 95.44 79 ASP A N 1
ATOM 635 C CA . ASP A 1 79 ? 16.431 2.268 -6.407 1.00 95.44 79 ASP A CA 1
ATOM 636 C C . ASP A 1 79 ? 15.070 1.591 -6.253 1.00 95.44 79 ASP A C 1
ATOM 638 O O . ASP A 1 79 ? 14.177 2.167 -5.634 1.00 95.44 79 ASP A O 1
ATOM 642 N N . LYS A 1 80 ? 14.948 0.317 -6.654 1.00 94.56 80 LYS A N 1
ATOM 643 C CA . LYS A 1 80 ? 13.825 -0.546 -6.254 1.00 94.56 80 LYS A CA 1
ATOM 644 C C . LYS A 1 80 ? 13.667 -0.565 -4.739 1.00 94.56 80 LYS A C 1
ATOM 646 O O . LYS A 1 80 ? 12.587 -0.283 -4.227 1.00 94.56 80 LYS A O 1
ATOM 651 N N . LEU A 1 81 ? 14.747 -0.858 -4.011 1.00 93.88 81 LEU A N 1
ATOM 652 C CA . LEU A 1 81 ? 14.718 -0.928 -2.548 1.00 93.88 81 LEU A CA 1
ATOM 653 C C . LEU A 1 81 ? 14.356 0.421 -1.912 1.00 93.88 81 LEU A C 1
ATOM 655 O O . LEU A 1 81 ? 13.589 0.452 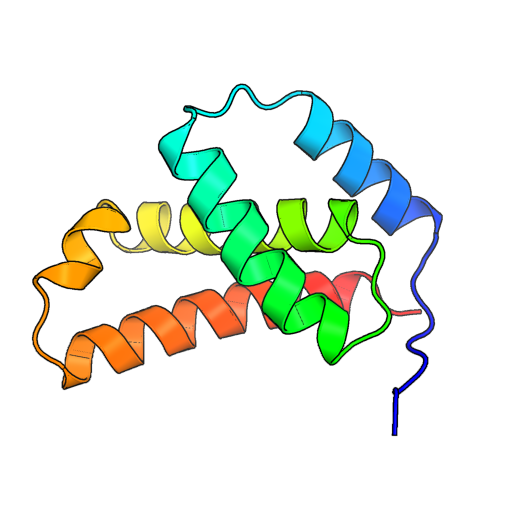-0.948 1.00 93.88 81 LEU A O 1
ATOM 659 N N . LYS A 1 82 ? 14.851 1.539 -2.461 1.00 95.69 82 LYS A N 1
ATOM 660 C CA . LYS A 1 82 ? 14.457 2.885 -2.011 1.00 95.69 82 LYS A CA 1
ATOM 661 C C . LYS A 1 82 ? 12.966 3.143 -2.237 1.00 95.69 82 LYS A C 1
ATOM 663 O O . LYS A 1 82 ? 12.291 3.566 -1.301 1.00 95.69 82 LYS A O 1
ATOM 668 N N . ALA A 1 83 ? 12.448 2.842 -3.429 1.00 94.94 83 ALA A N 1
ATOM 669 C CA . ALA A 1 83 ? 11.035 3.018 -3.758 1.00 94.94 83 ALA A CA 1
ATOM 670 C C . ALA A 1 83 ? 10.135 2.191 -2.828 1.00 94.94 83 ALA A C 1
ATOM 672 O O . ALA A 1 83 ? 9.227 2.738 -2.202 1.00 94.94 83 ALA A O 1
ATOM 673 N N . PHE A 1 84 ? 10.443 0.903 -2.635 1.00 92.25 84 PHE A N 1
ATOM 674 C CA . PHE A 1 84 ? 9.703 0.045 -1.705 1.00 92.25 84 PHE A CA 1
ATOM 675 C C . PHE A 1 84 ? 9.753 0.556 -0.264 1.00 92.25 84 PHE A C 1
ATOM 677 O O . PHE A 1 84 ? 8.736 0.531 0.428 1.00 92.25 84 PHE A O 1
ATOM 684 N N . LYS A 1 85 ? 10.905 1.063 0.192 1.00 94.88 85 LYS A N 1
ATOM 685 C CA . LYS A 1 85 ? 11.035 1.652 1.530 1.00 94.88 85 LYS A CA 1
ATOM 686 C C . LYS A 1 85 ? 10.158 2.895 1.691 1.00 94.88 85 LYS A C 1
ATOM 688 O O . LYS A 1 85 ? 9.535 3.058 2.738 1.00 94.88 85 LYS A O 1
ATOM 693 N N . GLU A 1 86 ? 10.086 3.761 0.681 1.00 96.31 86 GLU A N 1
ATOM 694 C CA . GLU A 1 86 ? 9.192 4.926 0.704 1.00 96.31 86 GLU A CA 1
ATOM 695 C C . GLU A 1 86 ? 7.716 4.518 0.728 1.00 96.31 86 GLU A C 1
ATOM 697 O O . GLU A 1 86 ? 6.985 4.974 1.608 1.00 96.31 86 GLU A O 1
ATOM 702 N N . ILE A 1 87 ? 7.299 3.609 -0.160 1.00 94.69 87 ILE A N 1
ATOM 703 C CA . ILE A 1 87 ? 5.927 3.076 -0.205 1.00 94.69 87 ILE A CA 1
ATOM 704 C C . ILE A 1 87 ? 5.546 2.481 1.155 1.00 94.69 87 ILE A C 1
ATOM 706 O O . ILE A 1 87 ? 4.503 2.811 1.720 1.00 94.69 87 ILE A O 1
ATOM 710 N N . PHE A 1 88 ? 6.419 1.654 1.732 1.00 91.88 88 PHE A N 1
ATOM 711 C CA . PHE A 1 88 ? 6.184 1.061 3.044 1.00 91.88 88 PHE A CA 1
ATOM 712 C C . PHE A 1 88 ? 6.059 2.120 4.147 1.00 91.88 88 PHE A C 1
ATOM 714 O O . PHE A 1 88 ? 5.206 2.004 5.027 1.00 91.88 88 PHE A O 1
ATOM 721 N N . ASN A 1 89 ? 6.868 3.181 4.100 1.00 94.94 89 ASN A N 1
ATOM 722 C CA . ASN A 1 89 ? 6.790 4.272 5.069 1.00 94.94 89 ASN A CA 1
ATOM 723 C C . ASN A 1 89 ? 5.474 5.058 4.970 1.00 94.94 89 ASN A C 1
ATOM 725 O O . ASN A 1 89 ? 4.931 5.426 6.015 1.00 94.94 89 ASN A O 1
ATOM 729 N N . PHE A 1 90 ? 4.929 5.274 3.766 1.00 94.75 90 PHE A N 1
ATOM 730 C CA . PHE A 1 90 ? 3.597 5.871 3.603 1.00 94.75 90 PHE A CA 1
ATOM 731 C C . PHE A 1 90 ? 2.517 5.006 4.250 1.00 94.75 90 PHE A C 1
ATOM 733 O O . PHE A 1 90 ? 1.734 5.503 5.064 1.00 94.75 90 PHE A O 1
ATOM 740 N N . GLY A 1 91 ? 2.534 3.700 3.975 1.00 92.00 91 GLY A N 1
ATOM 741 C CA . GLY A 1 91 ? 1.574 2.762 4.551 1.00 92.00 91 GLY A CA 1
ATOM 742 C C . GLY A 1 91 ? 1.680 2.683 6.067 1.00 92.00 91 GLY A C 1
ATOM 743 O O . GLY A 1 91 ? 0.680 2.807 6.770 1.00 92.00 91 GLY A O 1
ATOM 744 N N . LYS A 1 92 ? 2.905 2.590 6.593 1.00 90.56 92 LYS A N 1
ATOM 745 C CA . LYS A 1 92 ? 3.178 2.609 8.033 1.00 90.56 92 LYS A CA 1
ATOM 746 C C . LYS A 1 92 ? 2.654 3.881 8.698 1.00 90.56 92 LYS A C 1
ATOM 748 O O . LYS A 1 92 ? 2.067 3.793 9.773 1.00 90.56 92 LYS A O 1
ATOM 753 N N . LYS A 1 93 ? 2.871 5.056 8.095 1.00 92.69 93 LYS A N 1
ATOM 754 C CA . LYS A 1 93 ? 2.369 6.330 8.632 1.00 92.69 93 LYS A CA 1
ATOM 755 C C . LYS A 1 93 ? 0.842 6.336 8.683 1.00 92.69 93 LYS A C 1
ATOM 757 O O . LYS A 1 93 ? 0.286 6.732 9.700 1.00 92.69 93 LYS A O 1
ATOM 762 N N . ARG A 1 94 ? 0.183 5.849 7.629 1.00 89.56 94 ARG A N 1
ATOM 763 C CA . ARG A 1 94 ? -1.279 5.754 7.576 1.00 89.56 94 ARG A CA 1
ATOM 764 C C . ARG A 1 94 ? -1.831 4.776 8.615 1.00 89.56 94 ARG A C 1
ATOM 766 O O . ARG A 1 94 ? -2.727 5.149 9.355 1.00 89.56 94 ARG A O 1
ATOM 773 N N . LEU A 1 95 ? -1.260 3.575 8.726 1.00 87.56 95 LEU A N 1
ATOM 774 C CA . LEU A 1 95 ? -1.670 2.578 9.724 1.00 87.56 95 LEU A CA 1
ATOM 775 C C . LEU A 1 95 ? -1.489 3.080 11.156 1.00 87.56 95 LEU A C 1
ATOM 777 O O . LEU A 1 95 ? -2.347 2.835 11.992 1.00 87.56 95 LEU A O 1
ATOM 781 N N . LYS A 1 96 ? -0.399 3.806 11.438 1.00 87.94 96 LYS A N 1
ATOM 782 C CA . LYS A 1 96 ? -0.198 4.443 12.745 1.00 87.94 96 LYS A CA 1
ATOM 783 C C . LYS A 1 96 ? -1.280 5.464 13.079 1.00 87.94 96 LYS A C 1
ATOM 785 O O . LYS A 1 96 ? -1.595 5.601 14.250 1.00 87.94 96 LYS A O 1
ATOM 790 N N . GLY A 1 97 ? -1.814 6.161 12.075 1.00 85.81 97 GLY A N 1
ATOM 791 C CA . GLY A 1 97 ? -2.943 7.071 12.261 1.00 85.81 97 GLY A CA 1
ATOM 792 C C . GLY A 1 97 ? -4.197 6.353 12.755 1.00 85.81 97 GLY A C 1
ATOM 793 O O . GLY A 1 97 ? -4.905 6.918 13.565 1.00 85.81 97 GLY A O 1
ATOM 794 N N . MET A 1 98 ? -4.393 5.092 12.352 1.00 84.19 98 MET A N 1
ATOM 795 C CA . MET A 1 98 ? -5.558 4.275 12.723 1.00 84.19 98 MET A CA 1
ATOM 796 C C . MET A 1 98 ? -5.467 3.642 14.118 1.00 84.19 98 MET A C 1
ATOM 798 O O . MET A 1 98 ? -6.383 2.923 14.525 1.00 84.19 98 MET A O 1
ATOM 802 N N . LEU A 1 99 ? -4.339 3.803 14.812 1.00 82.50 99 LEU A N 1
ATOM 803 C CA . LEU A 1 99 ? -4.149 3.248 16.149 1.00 82.50 99 LEU A CA 1
ATOM 804 C C . LEU A 1 99 ? -4.787 4.163 17.196 1.00 82.50 99 LEU A C 1
ATOM 806 O O . LEU A 1 99 ? -4.768 5.383 17.050 1.00 82.50 99 LEU A O 1
ATOM 810 N N . SER A 1 100 ? -5.327 3.540 18.244 1.00 64.75 100 SER A N 1
ATOM 811 C CA . SER A 1 100 ? -5.939 4.212 19.403 1.00 64.75 100 SER A CA 1
ATOM 812 C C . SER A 1 100 ? -4.934 4.398 20.533 1.00 64.75 100 SER A C 1
ATOM 814 O O . SER A 1 100 ? -4.121 3.465 20.738 1.00 64.75 100 SER A O 1
#

Sequence (100 aa):
MTYALNFNKDEITSIQIDYARINFKPEQLKLIRGITSLICEQIAIPELAMRSTTWFSLNEWQMKHNVSAAEIANFPISDKLKAFKEIFNFGKKRLKGMLS

Secondary structure (DSSP, 8-state):
------B-HHHHHHHHHHHHT----HHHHHHHHHHHHHHHTTS---HHHHHHHHHHHHHHHHHHHTS-GGGGGGS-HHHHHHHHHHHHHHHHHHHHHTB-

Organism: NCBI:txid412755

pLDDT: mean 86.62, std 9.64, range [39.03, 96.81]